Protein AF-B0DB31-F1 (afdb_monomer)

Foldseek 3Di:
DDDDDDDDDDDDDDDDDDDDDDDDDDDDDPDPPCPDDPVVPPDPDPPDDDDDVLVVQPPDFDQALFAQHADDFDAFFKKWFQDADPVHRDTAIFIWTFHAWDDWDQDPVGIWTKTFIWTDDPNDIDTDIDTRNVGSRMGGPDPSVCVNCVVVVHDPDD

Nearest PDB structures (foldseek):
  6z1p-assembly1_At  TM=3.719E-01  e=9.805E-03  Tetrahymena thermophila SB210
  2qf0-assembly1_C  TM=4.887E-01  e=8.309E-02  Escherichia coli K-12
  7uve-assembly1_A  TM=5.837E-01  e=3.137E-01  Drosophila melanogaster
  2qf0-assembly3_H  TM=4.837E-01  e=1.397E-01  Escherichia coli K-12
  3lgv-assembly3_H  TM=4.827E-01  e=2.350E-01  Escherichia coli K-12

Sequence (158 aa):
MKLRNSKETNPQNFMASPSRERSETPPPPEEPYNWGTADDMRNWICPEVNPHIIDTLRDVHPHTLEETFHWYARPGSPVWVLSSSKKRPVPTWRQGYIVTEDKTHYTTKGVFRSYVVQYIIGGETVKTVLCPGLEPELKPDTPQVRQLLREAGFPAGP

Secondary structure (DSSP, 8-state):
-------------------------------------TTTTS----TT----TTGGGSS---SSSSS-------TT-EEEEEEEETTEEEEEEEEEEEEEEEEEEEETTEEEEEEEEEEEETTEEEEEEE-TTT-TTEEE--HHHHHHHHHTT-----

Solvent-accessible surface area (backbone atoms only — not comparable to full-atom values): 10589 Å² total; per-residue (Å²): 131,88,78,90,79,88,78,89,84,85,91,82,90,85,88,88,84,88,88,80,87,87,81,94,78,81,95,80,71,87,72,73,86,72,77,66,62,90,73,72,80,68,75,90,70,73,93,80,67,84,86,48,84,76,63,82,57,70,83,73,72,66,92,51,75,76,46,53,43,70,75,90,79,54,64,68,37,56,25,36,36,55,43,70,42,97,92,41,83,67,70,40,78,37,68,31,26,30,67,36,79,71,50,77,46,84,52,100,92,45,80,44,57,27,30,34,34,37,35,72,56,97,89,40,83,45,78,48,78,50,35,23,52,84,36,37,49,41,44,66,69,41,74,65,46,46,47,56,36,45,77,72,71,41,81,66,74,135

pLDDT: mean 71.27, std 23.57, range [33.16, 97.81]

Mean predicted aligned error: 16.93 Å

Organism: Laccaria bicolor (strain S238N-H82 / ATCC MYA-4686) (NCBI:txid486041)

Radius of gyration: 31.55 Å; Cα contacts (8 Å, |Δi|>4): 199; chains: 1; bounding box: 40×98×60 Å

Structure (mmCIF, N/CA/C/O backbone):
data_AF-B0DB31-F1
#
_entry.id   AF-B0DB31-F1
#
loop_
_atom_site.group_PDB
_atom_site.id
_atom_site.type_symbol
_atom_site.label_atom_id
_atom_site.label_alt_id
_atom_site.label_comp_id
_atom_site.label_asym_id
_atom_site.label_entity_id
_atom_site.label_seq_id
_atom_site.pdbx_PDB_ins_code
_atom_site.Cartn_x
_atom_site.Cartn_y
_atom_site.Cartn_z
_atom_site.occupancy
_atom_site.B_iso_or_equiv
_atom_site.auth_seq_id
_atom_site.auth_comp_id
_atom_site.auth_asym_id
_atom_site.auth_atom_id
_atom_site.pdbx_PDB_model_num
ATOM 1 N N . MET A 1 1 ? -21.844 -84.324 21.814 1.00 42.09 1 MET A N 1
ATOM 2 C CA . MET A 1 1 ? -20.648 -84.999 22.377 1.00 42.09 1 MET A CA 1
ATOM 3 C C . MET A 1 1 ? -19.654 -83.883 22.721 1.00 42.09 1 MET A C 1
ATOM 5 O O . MET A 1 1 ? -19.325 -83.155 21.806 1.00 42.09 1 MET A O 1
ATOM 9 N N . LYS A 1 2 ? -19.293 -83.493 23.963 1.00 37.66 2 LYS A N 1
ATOM 10 C CA . LYS A 1 2 ? -18.966 -84.241 25.202 1.00 37.66 2 LYS A CA 1
ATOM 11 C C . LYS A 1 2 ? -17.973 -85.367 24.854 1.00 37.66 2 LYS A C 1
ATOM 13 O O . LYS A 1 2 ? -18.390 -86.248 24.124 1.00 37.66 2 LYS A O 1
ATOM 18 N N . LEU A 1 3 ? -16.699 -85.407 25.264 1.00 37.47 3 LEU A N 1
ATOM 19 C CA . LEU A 1 3 ? -16.003 -85.042 26.513 1.00 37.47 3 LEU A CA 1
ATOM 20 C C . LEU A 1 3 ? -14.472 -85.045 26.224 1.00 37.47 3 LEU A C 1
ATOM 22 O O . LEU A 1 3 ? -14.064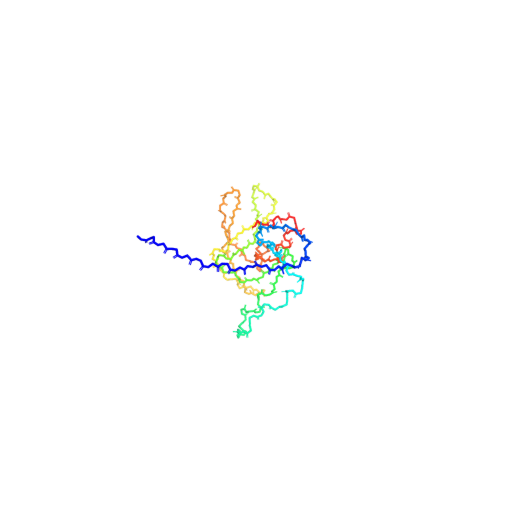 -85.805 25.358 1.00 37.47 3 LEU A O 1
ATOM 26 N N . ARG A 1 4 ? -13.672 -84.133 26.815 1.00 39.06 4 ARG A N 1
ATOM 27 C CA . ARG A 1 4 ? -12.680 -84.379 27.906 1.00 39.06 4 ARG A CA 1
ATOM 28 C C . ARG A 1 4 ? -11.454 -85.224 27.453 1.00 39.06 4 ARG A C 1
ATOM 30 O O . ARG A 1 4 ? -11.614 -86.160 26.700 1.00 39.06 4 ARG A O 1
ATOM 37 N N . ASN A 1 5 ? -10.216 -85.047 27.908 1.00 33.16 5 ASN A N 1
ATOM 38 C CA . ASN A 1 5 ? -9.725 -84.500 29.164 1.00 33.16 5 ASN A CA 1
ATOM 39 C C . ASN A 1 5 ? -8.184 -84.579 29.187 1.00 33.16 5 ASN A C 1
ATOM 41 O O . ASN A 1 5 ? -7.623 -85.445 28.523 1.00 33.16 5 ASN A O 1
ATOM 45 N N . SER A 1 6 ? -7.595 -83.852 30.145 1.00 42.00 6 SER A N 1
ATOM 46 C CA . SER A 1 6 ? -6.470 -84.306 30.988 1.00 42.00 6 SER A CA 1
ATOM 47 C C . SER A 1 6 ? -5.046 -84.216 30.412 1.00 42.00 6 SER A C 1
ATOM 49 O O . SER A 1 6 ? -4.809 -84.586 29.278 1.00 42.00 6 SER A O 1
ATOM 51 N N . LYS A 1 7 ? -4.017 -83.808 31.165 1.00 41.72 7 LYS A N 1
ATOM 52 C CA . LYS A 1 7 ? -3.882 -83.474 32.595 1.00 41.72 7 LYS A CA 1
ATOM 53 C C . LYS A 1 7 ? -2.464 -82.914 32.824 1.00 41.72 7 LYS A C 1
ATOM 55 O O . LYS A 1 7 ? -1.553 -83.373 32.154 1.00 41.72 7 LYS A O 1
ATOM 60 N N . GLU A 1 8 ? -2.355 -81.981 33.778 1.00 36.19 8 GLU A N 1
ATOM 61 C CA . GLU A 1 8 ? -1.355 -81.895 34.871 1.00 36.19 8 GLU A CA 1
ATOM 62 C C . GLU A 1 8 ? 0.141 -82.133 34.527 1.00 36.19 8 GLU A C 1
ATOM 64 O O . GLU A 1 8 ? 0.517 -83.129 33.935 1.00 36.19 8 GLU A O 1
ATOM 69 N N . THR A 1 9 ? 1.121 -81.335 34.964 1.00 37.12 9 THR A N 1
ATOM 70 C CA . THR A 1 9 ? 1.363 -80.911 36.355 1.00 37.12 9 THR A CA 1
ATOM 71 C C . THR A 1 9 ? 2.525 -79.895 36.387 1.00 37.12 9 THR A C 1
ATOM 73 O O . THR A 1 9 ? 3.539 -80.101 35.729 1.00 37.12 9 THR A O 1
ATOM 76 N N . ASN A 1 10 ? 2.383 -78.834 37.183 1.00 40.03 10 ASN A N 1
ATOM 77 C CA . ASN A 1 10 ? 3.451 -77.974 37.732 1.00 40.03 10 ASN A CA 1
ATOM 78 C C . ASN A 1 10 ? 3.665 -78.426 39.200 1.00 40.03 10 ASN A C 1
ATOM 80 O O . ASN A 1 10 ? 2.684 -78.913 39.775 1.00 40.03 10 ASN A O 1
ATOM 84 N N . PRO A 1 11 ? 4.855 -78.343 39.833 1.00 49.47 11 PRO A N 1
ATOM 85 C CA . PRO A 1 11 ? 5.357 -77.116 40.497 1.00 49.47 11 PRO A CA 1
ATOM 86 C C . PRO A 1 11 ? 6.909 -77.005 40.360 1.00 49.47 11 PRO A C 1
ATOM 88 O O . PRO A 1 11 ? 7.531 -77.905 39.818 1.00 49.47 11 PRO A O 1
ATOM 91 N N . GLN A 1 12 ? 7.688 -75.995 40.767 1.00 40.97 12 GLN A N 1
ATOM 92 C CA . GLN A 1 12 ? 7.688 -75.083 41.916 1.00 40.97 12 GLN A CA 1
ATOM 93 C C . GLN A 1 12 ? 8.860 -74.094 41.636 1.00 40.97 12 GLN A C 1
ATOM 95 O O . GLN A 1 12 ? 9.960 -74.526 41.316 1.00 40.97 12 GLN A O 1
ATOM 100 N N . ASN A 1 13 ? 8.635 -72.791 41.468 1.00 36.00 13 ASN A N 1
ATOM 101 C CA . ASN A 1 13 ? 8.667 -71.748 42.501 1.00 36.00 13 ASN A CA 1
ATOM 102 C C . ASN A 1 13 ? 10.057 -71.491 43.134 1.00 36.00 13 ASN A C 1
ATOM 104 O O . ASN A 1 13 ? 10.464 -72.223 44.026 1.00 36.00 13 ASN A O 1
ATOM 108 N N . PHE A 1 14 ? 10.707 -70.381 42.764 1.00 35.47 14 PHE A N 1
ATOM 109 C CA . PHE A 1 14 ? 11.343 -69.481 43.735 1.00 35.47 14 PHE A CA 1
ATOM 110 C C . PHE A 1 14 ? 11.182 -68.033 43.262 1.00 35.47 14 PHE A C 1
ATOM 112 O O . PHE A 1 14 ? 11.551 -67.664 42.150 1.00 35.47 14 PHE A O 1
ATOM 119 N N . MET A 1 15 ? 10.536 -67.255 44.124 1.00 39.16 15 MET A N 1
ATOM 120 C CA . MET A 1 15 ? 10.162 -65.861 43.947 1.00 39.16 15 MET A CA 1
ATOM 121 C C . MET A 1 15 ? 11.361 -64.918 44.057 1.00 39.16 15 MET A C 1
ATOM 123 O O . MET A 1 15 ? 12.191 -65.075 44.947 1.00 39.16 15 MET A O 1
ATOM 127 N N . ALA A 1 16 ? 11.312 -63.836 43.283 1.00 34.50 16 ALA A N 1
ATOM 128 C CA . ALA A 1 16 ? 11.508 -62.496 43.825 1.00 34.50 16 ALA A CA 1
ATOM 129 C C . ALA A 1 16 ? 10.683 -61.489 43.001 1.00 34.50 16 ALA A C 1
ATOM 131 O O . ALA A 1 16 ? 10.918 -61.253 41.821 1.00 34.50 16 ALA A O 1
ATOM 132 N N . SER A 1 17 ? 9.675 -60.909 43.636 1.00 43.31 17 SER A N 1
ATOM 133 C CA . SER A 1 17 ? 9.031 -59.638 43.285 1.00 43.31 17 SER A CA 1
ATOM 134 C C . SER A 1 17 ? 8.827 -58.925 44.624 1.00 43.31 17 SER A C 1
ATOM 136 O O . SER A 1 17 ? 8.648 -59.622 45.629 1.00 43.31 17 SER A O 1
ATOM 138 N N . PRO A 1 18 ? 8.885 -57.586 44.696 1.00 50.72 18 PRO A N 1
ATOM 139 C CA . PRO A 1 18 ? 7.734 -56.784 44.264 1.00 50.72 18 PRO A CA 1
ATOM 140 C C . PRO A 1 18 ? 8.141 -55.423 43.660 1.00 50.72 18 PRO A C 1
ATOM 142 O O . PRO A 1 18 ? 9.169 -54.851 44.004 1.00 50.72 18 PRO A O 1
ATOM 145 N N . SER A 1 19 ? 7.379 -54.843 42.736 1.00 40.78 19 SER A N 1
ATOM 146 C CA . SER A 1 19 ? 6.412 -53.751 42.999 1.00 40.78 19 SER A CA 1
ATOM 147 C C . SER A 1 19 ? 6.349 -52.930 41.693 1.00 40.78 19 SER A C 1
ATOM 149 O O . SER A 1 19 ? 7.382 -52.798 41.052 1.00 40.78 19 SER A O 1
ATOM 151 N N . ARG A 1 20 ? 5.285 -52.279 41.226 1.00 35.59 20 ARG A N 1
ATOM 152 C CA . ARG A 1 20 ? 3.856 -52.205 41.537 1.00 35.59 20 ARG A CA 1
ATOM 153 C C . ARG A 1 20 ? 3.270 -51.236 40.476 1.00 35.59 20 ARG A C 1
ATOM 155 O O . ARG A 1 20 ? 3.930 -50.271 40.121 1.00 35.59 20 ARG A O 1
ATOM 162 N N . GLU A 1 21 ? 2.040 -51.516 40.042 1.00 40.25 21 GLU A N 1
ATOM 163 C CA . GLU A 1 21 ? 1.062 -50.618 39.385 1.00 40.25 21 GLU A CA 1
ATOM 164 C C . GLU A 1 21 ? 1.192 -50.217 37.891 1.00 40.25 21 GLU A C 1
ATOM 166 O O . GLU A 1 21 ? 2.178 -49.677 37.407 1.00 40.25 21 GLU A O 1
ATOM 171 N N . ARG A 1 22 ? 0.081 -50.500 37.186 1.00 43.00 22 ARG A N 1
ATOM 172 C CA . ARG A 1 22 ? -0.334 -50.066 35.842 1.00 43.00 22 ARG A CA 1
ATOM 173 C C . ARG A 1 22 ? -0.550 -48.548 35.776 1.00 43.00 22 ARG A C 1
ATOM 175 O O . ARG A 1 22 ? -1.009 -47.987 36.764 1.00 43.00 22 ARG A O 1
ATOM 182 N N . SER A 1 23 ? -0.476 -47.961 34.576 1.00 42.31 23 SER A N 1
ATOM 183 C CA . SER A 1 23 ? -1.512 -47.008 34.139 1.00 42.31 23 SER A CA 1
ATOM 184 C C . SER A 1 23 ? -1.538 -46.823 32.614 1.00 42.31 23 SER A C 1
ATOM 186 O O . SER A 1 23 ? -0.521 -46.516 32.001 1.00 42.31 23 SER A O 1
ATOM 188 N N . GLU A 1 24 ? -2.710 -47.027 32.011 1.00 50.56 24 GLU A N 1
ATOM 189 C CA . GLU A 1 24 ? -3.070 -46.590 30.657 1.00 50.56 24 GLU A CA 1
ATOM 190 C C . GLU A 1 24 ? -3.179 -45.061 30.633 1.00 50.56 24 GLU A C 1
ATOM 192 O O . GLU A 1 24 ? -3.991 -44.555 31.403 1.00 50.56 24 GLU A O 1
ATOM 197 N N . THR A 1 25 ? -2.448 -44.323 29.779 1.00 45.12 25 THR A N 1
ATOM 198 C CA . THR A 1 25 ? -2.875 -43.018 29.196 1.00 45.12 25 THR A CA 1
ATOM 199 C C . THR A 1 25 ? -1.881 -42.482 28.131 1.00 45.12 25 THR A C 1
ATOM 201 O O . THR A 1 25 ? -0.780 -43.016 28.039 1.00 45.12 25 THR A O 1
ATOM 204 N N . PRO A 1 26 ? -2.304 -41.523 27.269 1.00 47.25 26 PRO A N 1
ATOM 205 C CA . P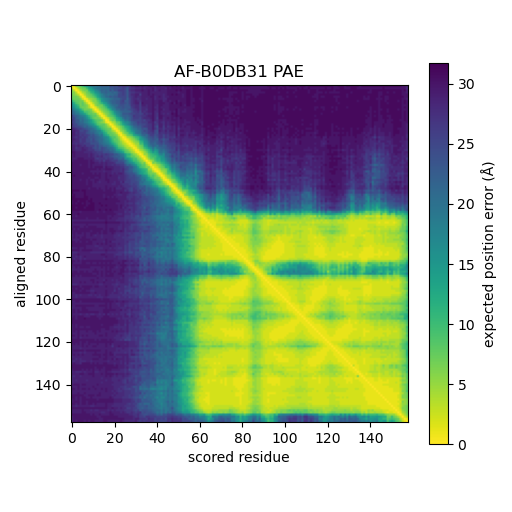RO A 1 26 ? -2.071 -41.423 25.812 1.00 47.25 26 PRO A CA 1
ATOM 206 C C . PRO A 1 26 ? -0.671 -40.866 25.455 1.00 47.25 26 PRO A C 1
ATOM 208 O O . PRO A 1 26 ? 0.120 -40.662 26.370 1.00 47.25 26 PRO A O 1
ATOM 211 N N . PRO A 1 27 ? -0.316 -40.578 24.181 1.00 54.00 27 PRO A N 1
ATOM 212 C CA . PRO A 1 27 ? 0.831 -39.703 23.935 1.00 54.00 27 PRO A CA 1
ATOM 213 C C . PRO A 1 27 ? 0.493 -38.278 24.405 1.00 54.00 27 PRO A C 1
ATOM 215 O O . PRO A 1 27 ? -0.570 -37.759 24.054 1.00 54.00 27 PRO A O 1
ATOM 218 N N . PRO A 1 28 ? 1.370 -37.628 25.187 1.00 49.00 28 PRO A N 1
ATOM 219 C CA . PRO A 1 28 ? 1.508 -36.186 25.022 1.00 49.00 28 PRO A CA 1
ATOM 220 C C . PRO A 1 28 ? 2.980 -35.744 25.119 1.00 49.00 28 PRO A C 1
ATOM 222 O O . PRO A 1 28 ? 3.823 -36.513 25.584 1.00 49.00 28 PRO A O 1
ATOM 225 N N . PRO A 1 29 ? 3.299 -34.483 24.798 1.00 47.25 29 PRO A N 1
ATOM 226 C CA . PRO A 1 29 ? 2.450 -33.432 24.236 1.00 47.25 29 PRO A CA 1
ATOM 227 C C . PRO A 1 29 ? 2.894 -33.063 22.812 1.00 47.25 29 PRO A C 1
ATOM 229 O O . PRO A 1 29 ? 3.959 -33.468 22.354 1.00 47.25 29 PRO A O 1
ATOM 232 N N . GLU A 1 30 ? 2.082 -32.265 22.117 1.00 60.34 30 GLU A N 1
ATOM 233 C CA . GLU A 1 30 ? 2.594 -31.411 21.046 1.00 60.34 30 GLU A CA 1
ATOM 234 C C . GLU A 1 30 ? 3.799 -30.648 21.603 1.00 60.34 30 GLU A C 1
ATOM 236 O O . GLU A 1 30 ? 3.657 -29.809 22.498 1.00 60.34 30 GLU A O 1
ATOM 241 N N . GLU A 1 31 ? 4.998 -30.999 21.135 1.00 45.12 31 GLU A N 1
ATOM 242 C CA . GLU A 1 31 ? 6.160 -30.169 21.395 1.00 45.12 31 GLU A CA 1
ATOM 243 C C . GLU A 1 31 ? 5.855 -28.756 20.883 1.00 45.12 31 GLU A C 1
ATOM 245 O O . GLU A 1 31 ? 5.207 -28.594 19.841 1.00 45.12 31 GLU A O 1
ATOM 250 N N . PRO A 1 32 ? 6.257 -27.725 21.642 1.00 44.62 32 PRO A N 1
ATOM 251 C CA . PRO A 1 32 ? 5.939 -26.347 21.317 1.00 44.62 32 PRO A CA 1
ATOM 252 C C . PRO A 1 32 ? 6.400 -26.050 19.894 1.00 44.62 32 PRO A C 1
ATOM 254 O O . PRO A 1 32 ? 7.506 -26.428 19.514 1.00 44.62 32 PRO A O 1
ATOM 257 N N . TYR A 1 33 ? 5.562 -25.346 19.126 1.00 45.06 33 TYR A N 1
ATOM 258 C CA . TYR A 1 33 ? 5.979 -24.715 17.879 1.00 45.06 33 TYR A CA 1
ATOM 259 C C . TYR A 1 33 ? 7.242 -23.907 18.185 1.00 45.06 33 TYR A C 1
ATOM 261 O O . TYR A 1 33 ? 7.186 -22.834 18.794 1.00 45.06 33 TYR A O 1
ATOM 269 N N . ASN A 1 34 ? 8.389 -24.481 17.836 1.00 41.78 34 ASN A N 1
ATOM 270 C CA . ASN A 1 34 ? 9.672 -23.837 17.972 1.00 41.78 34 ASN A CA 1
ATOM 271 C C . 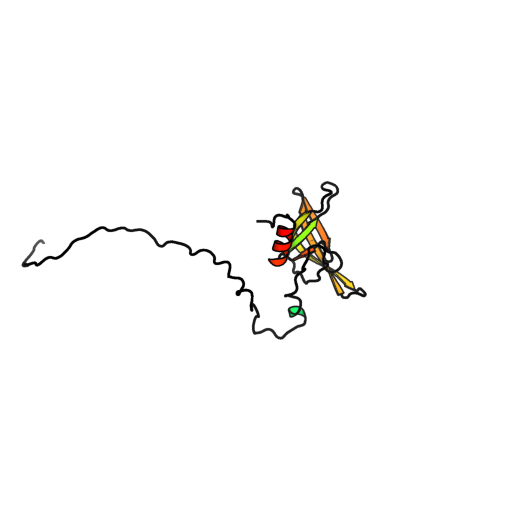ASN A 1 34 ? 9.673 -22.769 16.885 1.00 41.78 34 ASN A C 1
ATOM 273 O O . ASN A 1 34 ? 9.940 -23.055 15.719 1.00 41.78 34 ASN A O 1
ATOM 277 N N . TRP A 1 35 ? 9.251 -21.553 17.235 1.00 46.44 35 TRP A N 1
ATOM 278 C CA . TRP A 1 35 ? 9.515 -20.390 16.404 1.00 46.44 35 TRP A CA 1
ATOM 279 C C . TRP A 1 35 ? 11.026 -20.245 16.387 1.00 46.44 35 TRP A C 1
ATOM 281 O O . TRP A 1 35 ? 11.594 -19.703 17.335 1.00 46.44 35 TRP A O 1
ATOM 291 N N . GLY A 1 36 ? 11.626 -20.846 15.357 1.00 41.03 36 GLY A N 1
ATOM 292 C CA . GLY A 1 36 ? 13.053 -21.020 15.162 1.00 41.03 36 GLY A CA 1
ATOM 293 C C . GLY A 1 36 ? 13.865 -19.882 15.753 1.00 41.03 36 GLY A C 1
ATOM 294 O O . GLY A 1 36 ? 13.580 -18.699 15.549 1.00 41.03 36 GLY A O 1
ATOM 295 N N . THR A 1 37 ? 14.881 -20.255 16.522 1.00 45.12 37 THR A N 1
ATOM 296 C CA . THR A 1 37 ? 15.945 -19.350 16.944 1.00 45.12 37 THR A CA 1
ATOM 297 C C . THR A 1 37 ? 16.463 -18.553 15.747 1.00 45.12 37 THR A C 1
ATOM 299 O O . THR A 1 37 ? 16.473 -19.051 14.625 1.00 45.12 37 THR A O 1
ATOM 302 N N . ALA A 1 38 ? 16.928 -17.327 16.002 1.00 45.53 38 ALA A N 1
ATOM 303 C CA . ALA A 1 38 ? 17.340 -16.314 15.020 1.00 45.53 38 ALA A CA 1
ATOM 304 C C . ALA A 1 38 ? 18.365 -16.751 13.937 1.00 45.53 38 ALA A C 1
ATOM 306 O O . ALA A 1 38 ? 18.699 -15.952 13.066 1.00 45.53 38 ALA A O 1
ATOM 307 N N . ASP A 1 39 ? 18.835 -17.999 13.962 1.00 43.19 39 ASP A N 1
ATOM 308 C CA . ASP A 1 39 ? 19.661 -18.628 12.928 1.00 43.19 39 ASP A CA 1
ATOM 309 C C . ASP A 1 39 ? 18.862 -19.267 11.768 1.00 43.19 39 ASP A C 1
ATOM 311 O O . ASP A 1 39 ? 19.435 -19.497 10.704 1.00 43.19 39 ASP A O 1
ATOM 315 N N . ASP A 1 40 ? 17.542 -19.463 11.888 1.00 43.44 40 ASP A N 1
ATOM 316 C CA . ASP A 1 40 ? 16.693 -20.000 10.798 1.00 43.44 40 ASP A CA 1
ATOM 317 C C . ASP A 1 40 ? 16.388 -18.975 9.681 1.00 43.44 40 ASP A C 1
ATOM 319 O O . ASP A 1 40 ? 15.680 -19.261 8.714 1.00 43.44 40 ASP A O 1
ATOM 323 N N . MET A 1 41 ? 16.953 -17.766 9.767 1.00 44.84 41 MET A N 1
ATOM 324 C CA . MET A 1 41 ? 16.833 -16.718 8.743 1.00 44.84 41 MET A CA 1
ATOM 325 C C . MET A 1 41 ? 17.911 -16.792 7.652 1.00 44.84 41 MET A C 1
ATOM 327 O O . MET A 1 41 ? 18.088 -15.838 6.891 1.00 44.84 41 MET A O 1
ATOM 331 N N . ARG A 1 42 ? 18.651 -17.900 7.543 1.00 43.59 42 ARG A N 1
ATOM 332 C CA . ARG A 1 42 ? 19.624 -18.101 6.463 1.00 43.59 42 ARG A CA 1
ATOM 333 C C . ARG A 1 42 ? 19.168 -19.212 5.528 1.00 43.59 42 ARG A C 1
ATOM 335 O O . ARG A 1 42 ? 19.316 -20.389 5.822 1.00 43.59 42 ARG A O 1
ATOM 342 N N . ASN A 1 43 ? 18.718 -18.782 4.351 1.00 42.88 43 ASN A N 1
ATOM 343 C CA . ASN A 1 43 ? 18.553 -19.557 3.118 1.00 42.88 43 ASN A CA 1
ATOM 344 C C . ASN A 1 43 ? 17.200 -20.256 2.916 1.00 42.88 43 ASN A C 1
ATOM 346 O O . ASN A 1 43 ? 17.104 -21.477 2.912 1.00 42.88 43 ASN A O 1
ATOM 350 N N . TRP A 1 44 ? 16.193 -19.468 2.533 1.00 38.62 44 TRP A N 1
ATOM 351 C CA . TRP A 1 44 ? 15.104 -19.934 1.655 1.00 38.62 44 TRP A CA 1
ATOM 352 C C . TRP A 1 44 ? 15.443 -19.741 0.163 1.00 38.62 44 TRP A C 1
ATOM 354 O O . TRP A 1 44 ? 14.572 -19.496 -0.672 1.00 38.62 44 TRP A O 1
ATOM 364 N N . ILE A 1 45 ? 16.726 -19.850 -0.197 1.00 42.03 45 ILE A N 1
ATOM 365 C CA . ILE A 1 45 ? 17.167 -19.782 -1.592 1.00 42.03 45 ILE A CA 1
ATOM 366 C C . ILE A 1 45 ? 16.715 -21.074 -2.282 1.00 42.03 45 ILE A C 1
ATOM 368 O O . ILE A 1 45 ? 17.313 -22.129 -2.087 1.00 42.03 45 ILE A O 1
ATOM 372 N N . CYS A 1 46 ? 15.651 -20.989 -3.085 1.00 35.34 46 CYS A N 1
ATOM 373 C CA . CYS A 1 46 ? 15.319 -22.016 -4.071 1.00 35.34 46 CYS A CA 1
ATOM 374 C C . CYS A 1 46 ? 16.540 -22.218 -4.990 1.00 35.34 46 CYS A C 1
ATOM 376 O O . CYS A 1 46 ? 16.911 -21.275 -5.690 1.00 35.34 46 CYS A O 1
ATOM 378 N N . PRO A 1 47 ? 17.172 -23.404 -5.027 1.00 41.91 47 PRO A N 1
ATOM 379 C CA . PRO A 1 47 ? 18.454 -23.591 -5.707 1.00 41.91 47 PRO A CA 1
ATOM 380 C C . PRO A 1 47 ? 18.342 -23.752 -7.235 1.00 41.91 47 PRO A C 1
ATOM 382 O O . PRO A 1 47 ? 19.298 -24.182 -7.871 1.00 41.91 47 PRO A O 1
ATOM 385 N N . GLU A 1 48 ? 17.202 -23.423 -7.851 1.00 42.16 48 GLU A N 1
ATOM 386 C CA . GLU A 1 48 ? 16.920 -23.841 -9.231 1.00 42.16 48 GLU A CA 1
ATOM 387 C C . GLU A 1 48 ? 16.141 -22.804 -10.051 1.00 42.16 48 GLU A C 1
ATOM 389 O O . GLU A 1 48 ? 15.257 -23.138 -10.838 1.00 42.16 48 GLU A O 1
ATOM 394 N N . VAL A 1 49 ? 16.455 -21.516 -9.880 1.00 39.78 49 VAL A N 1
ATOM 395 C CA . VAL A 1 49 ? 15.858 -20.464 -10.713 1.00 39.78 49 VAL A CA 1
ATOM 396 C C . VAL A 1 49 ? 16.946 -19.562 -11.282 1.00 39.78 49 VAL A C 1
ATOM 398 O O . VAL A 1 49 ? 17.657 -18.860 -10.568 1.00 39.78 49 VAL A O 1
ATOM 401 N N . ASN A 1 50 ? 17.086 -19.635 -12.604 1.00 39.44 50 ASN A N 1
ATOM 402 C CA . ASN A 1 50 ? 17.894 -18.749 -13.433 1.00 39.44 50 ASN A CA 1
ATOM 403 C C . ASN A 1 50 ? 17.539 -17.290 -13.067 1.00 39.44 50 ASN A C 1
ATOM 405 O O . ASN A 1 50 ? 16.356 -16.951 -13.160 1.00 39.44 50 ASN A O 1
ATOM 409 N N . PRO A 1 51 ? 18.485 -16.441 -12.617 1.00 39.41 51 PRO A N 1
ATOM 410 C CA . PRO A 1 51 ? 18.156 -15.161 -11.998 1.00 39.41 51 PRO A CA 1
ATOM 411 C C . PRO A 1 51 ? 17.602 -14.194 -13.044 1.00 39.41 51 PRO A C 1
ATOM 413 O O . PRO A 1 51 ? 18.327 -13.475 -13.732 1.00 39.41 51 PRO A O 1
ATOM 416 N N . HIS A 1 52 ? 16.281 -14.172 -13.172 1.00 38.28 52 HIS A N 1
ATOM 417 C CA . HIS A 1 52 ? 15.583 -13.090 -13.836 1.00 38.28 52 HIS A CA 1
ATOM 418 C C . HIS A 1 52 ? 15.520 -11.916 -12.854 1.00 38.28 52 HIS A C 1
ATOM 420 O O . HIS A 1 52 ? 15.333 -12.109 -11.660 1.00 38.28 52 HIS A O 1
ATOM 426 N N . ILE A 1 53 ? 15.615 -10.683 -13.356 1.00 45.22 53 ILE A N 1
ATOM 427 C CA . ILE A 1 53 ? 15.534 -9.403 -12.609 1.00 45.22 53 ILE A CA 1
ATOM 428 C C . ILE A 1 53 ? 14.347 -9.321 -11.609 1.00 45.22 53 ILE A C 1
ATOM 430 O O . ILE A 1 53 ? 14.324 -8.486 -10.708 1.00 45.22 53 ILE A O 1
ATOM 434 N N . ILE A 1 54 ? 13.367 -10.215 -11.743 1.00 45.78 54 ILE A N 1
ATOM 435 C CA . ILE A 1 54 ? 12.223 -10.405 -10.846 1.00 45.78 54 ILE A CA 1
ATOM 436 C C . ILE A 1 54 ? 12.636 -10.942 -9.458 1.00 45.78 54 ILE A C 1
ATOM 438 O O . ILE A 1 54 ? 11.949 -10.650 -8.479 1.00 45.78 54 ILE A O 1
ATOM 442 N N . ASP A 1 55 ? 13.738 -11.687 -9.344 1.00 38.50 55 ASP A N 1
ATOM 443 C CA . ASP A 1 55 ? 14.153 -12.329 -8.088 1.00 38.50 55 ASP A CA 1
ATOM 444 C C . ASP A 1 55 ? 15.016 -11.419 -7.194 1.00 38.50 55 ASP A C 1
ATOM 446 O O . ASP A 1 55 ? 15.012 -11.579 -5.979 1.00 38.50 55 ASP A O 1
ATOM 450 N N . THR A 1 56 ? 15.652 -10.377 -7.739 1.00 42.44 56 THR A N 1
ATOM 451 C CA . THR A 1 56 ? 16.487 -9.429 -6.967 1.00 42.44 56 THR A CA 1
ATOM 452 C C . THR A 1 56 ? 15.705 -8.378 -6.165 1.00 42.44 56 THR A C 1
ATOM 454 O O . THR A 1 56 ? 16.309 -7.565 -5.474 1.00 42.44 56 THR A O 1
ATOM 457 N N . LEU A 1 57 ? 14.370 -8.363 -6.249 1.00 48.91 57 LEU A N 1
ATOM 458 C CA . LEU A 1 57 ? 13.509 -7.399 -5.540 1.00 48.91 57 LEU A CA 1
ATOM 459 C C . LEU A 1 57 ? 12.663 -8.032 -4.423 1.00 48.91 57 LEU A C 1
ATOM 461 O O . LEU A 1 57 ? 11.843 -7.339 -3.823 1.00 48.91 57 LEU A O 1
ATOM 465 N N . ARG A 1 58 ? 12.816 -9.336 -4.151 1.00 49.88 58 ARG A N 1
ATOM 466 C CA . ARG A 1 58 ? 11.979 -10.049 -3.169 1.00 49.88 58 ARG A CA 1
ATOM 467 C C . ARG A 1 58 ? 12.465 -9.961 -1.721 1.00 49.88 58 ARG A C 1
ATOM 469 O O . ARG A 1 58 ? 11.642 -10.146 -0.831 1.00 49.88 58 ARG A O 1
ATOM 476 N N . ASP A 1 59 ? 13.730 -9.604 -1.502 1.00 53.59 59 ASP A N 1
ATOM 477 C CA . ASP A 1 59 ? 14.363 -9.661 -0.171 1.00 53.59 59 ASP A CA 1
ATOM 478 C C . ASP A 1 59 ? 14.600 -8.291 0.478 1.00 53.59 59 ASP A C 1
ATOM 480 O O . ASP A 1 59 ? 15.184 -8.198 1.556 1.00 53.59 59 ASP A O 1
ATOM 484 N N . VAL A 1 60 ? 14.154 -7.206 -0.157 1.00 61.34 60 VAL A N 1
ATOM 485 C CA . VAL A 1 60 ? 14.206 -5.878 0.459 1.00 61.34 60 VAL A CA 1
ATOM 486 C C . VAL A 1 60 ? 12.866 -5.628 1.141 1.00 61.34 60 VAL A C 1
ATOM 488 O O . VAL A 1 60 ? 11.807 -5.877 0.569 1.00 61.34 60 VAL A O 1
ATOM 491 N N . HIS A 1 61 ? 12.901 -5.164 2.382 1.00 74.75 61 HIS A N 1
ATOM 492 C CA . HIS A 1 61 ? 11.724 -4.743 3.132 1.00 74.75 61 HIS A CA 1
ATOM 493 C C . HIS A 1 61 ? 11.936 -3.302 3.603 1.00 74.75 61 HIS A C 1
ATOM 495 O O . HIS A 1 61 ? 13.084 -2.894 3.788 1.00 74.75 61 HIS A O 1
ATOM 501 N N . PRO A 1 62 ? 10.861 -2.520 3.787 1.00 83.75 62 PRO A N 1
ATOM 502 C CA . PRO A 1 62 ? 10.983 -1.188 4.363 1.00 83.75 62 PRO A CA 1
ATOM 503 C C . PRO A 1 62 ? 11.514 -1.290 5.795 1.00 83.75 62 PRO A C 1
ATOM 505 O O . PRO A 1 62 ? 11.123 -2.193 6.539 1.00 83.75 62 PRO A O 1
ATOM 508 N N . HIS A 1 63 ? 12.375 -0.352 6.180 1.00 84.56 63 HIS A N 1
ATOM 509 C CA . HIS A 1 63 ? 12.944 -0.265 7.526 1.00 84.56 63 HIS A CA 1
ATOM 510 C C . HIS A 1 63 ? 12.082 0.593 8.454 1.00 84.56 63 HIS A C 1
ATOM 512 O O . HIS A 1 63 ? 12.168 0.450 9.670 1.00 84.56 63 HIS A O 1
ATOM 518 N N . THR A 1 64 ? 11.248 1.476 7.895 1.00 90.12 64 THR A N 1
ATOM 519 C CA . THR A 1 64 ? 10.279 2.282 8.650 1.00 90.12 64 THR A CA 1
ATOM 520 C C . THR A 1 64 ? 8.917 2.321 7.949 1.00 90.12 64 THR A C 1
ATOM 522 O O . THR A 1 64 ? 8.778 1.945 6.782 1.00 90.12 64 THR A O 1
ATOM 525 N N . LEU A 1 65 ? 7.873 2.763 8.657 1.00 90.56 65 LEU A N 1
ATOM 526 C CA . LEU A 1 65 ? 6.520 2.857 8.090 1.00 90.56 65 LEU A CA 1
ATOM 527 C C . LEU A 1 65 ? 6.372 4.043 7.122 1.00 90.56 65 LEU A C 1
ATOM 529 O O . LEU A 1 65 ? 5.530 4.001 6.225 1.00 90.56 65 LEU A O 1
ATOM 533 N N . GLU A 1 66 ? 7.208 5.066 7.273 1.00 91.25 66 GLU A N 1
ATOM 534 C CA . GLU A 1 66 ? 7.243 6.294 6.471 1.00 91.25 66 GLU A CA 1
ATOM 535 C C . GLU A 1 66 ? 8.061 6.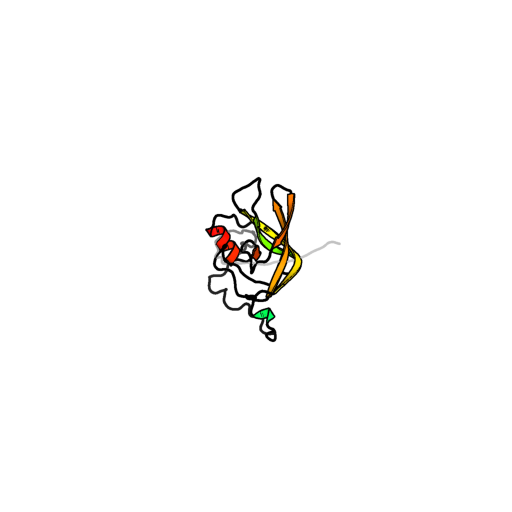139 5.184 1.00 91.25 66 GLU A C 1
ATOM 537 O O . GLU A 1 66 ? 7.976 6.976 4.286 1.00 91.25 66 GLU A O 1
ATOM 542 N N . GLU A 1 67 ? 8.860 5.077 5.077 1.00 89.69 67 GLU A N 1
ATOM 543 C CA . GLU A 1 67 ? 9.674 4.804 3.900 1.00 89.69 67 GLU A CA 1
ATOM 544 C C . GLU A 1 67 ? 8.790 4.405 2.710 1.00 89.69 67 GLU A C 1
ATOM 546 O O . GLU A 1 67 ? 7.968 3.489 2.795 1.00 89.69 67 GLU A O 1
ATOM 551 N N . THR A 1 68 ? 8.963 5.063 1.565 1.00 89.94 68 THR A N 1
ATOM 552 C CA . THR A 1 68 ? 8.388 4.589 0.300 1.00 89.94 68 THR A CA 1
ATOM 553 C C . THR A 1 68 ? 9.143 3.350 -0.150 1.00 89.94 68 THR A C 1
ATOM 555 O O . THR A 1 68 ? 10.365 3.385 -0.279 1.00 89.94 68 THR A O 1
ATOM 558 N N . PHE A 1 69 ? 8.434 2.269 -0.440 1.00 87.88 69 PHE A N 1
ATOM 559 C CA . PHE A 1 69 ? 9.044 0.990 -0.761 1.00 87.88 69 PHE A CA 1
ATOM 560 C C . PHE A 1 69 ? 8.381 0.409 -2.002 1.00 87.88 69 PHE A C 1
ATOM 562 O O . PHE A 1 69 ? 7.189 0.140 -1.997 1.00 87.88 69 PHE A O 1
ATOM 569 N N . HIS A 1 70 ? 9.127 0.229 -3.090 1.00 86.75 70 HIS A N 1
ATOM 570 C CA . HIS A 1 70 ? 8.570 -0.351 -4.309 1.00 86.75 70 HIS A CA 1
ATOM 571 C C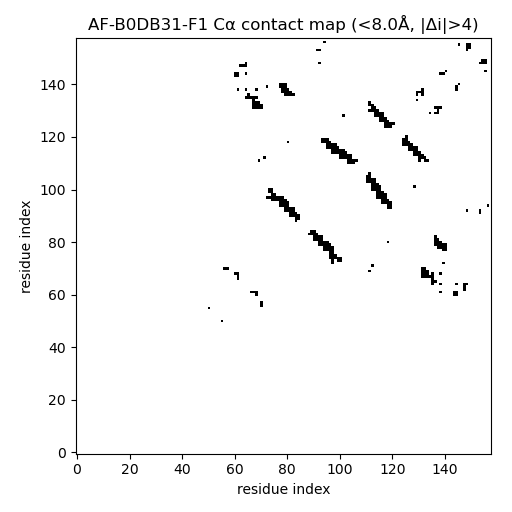 . HIS A 1 70 ? 8.676 -1.877 -4.280 1.00 86.75 70 HIS A C 1
ATOM 573 O O . HIS A 1 70 ? 9.771 -2.420 -4.169 1.00 86.75 70 HIS A O 1
ATOM 579 N N . TRP A 1 71 ? 7.550 -2.568 -4.463 1.00 88.94 71 TRP A N 1
ATOM 580 C CA . TRP A 1 71 ? 7.528 -4.009 -4.700 1.00 88.94 71 TRP A CA 1
ATOM 581 C C . TRP A 1 71 ? 6.430 -4.396 -5.688 1.00 88.94 71 TRP A C 1
ATOM 583 O O . TRP A 1 71 ? 5.521 -3.620 -6.015 1.00 88.94 71 TRP A O 1
ATOM 593 N N . TYR A 1 72 ? 6.517 -5.637 -6.155 1.00 88.94 72 TYR A N 1
ATOM 594 C CA . TYR A 1 72 ? 5.480 -6.254 -6.962 1.00 88.94 72 TYR A CA 1
ATOM 595 C C . TYR A 1 72 ? 4.471 -7.005 -6.087 1.00 88.94 72 TYR A C 1
ATOM 597 O O . TYR A 1 72 ? 4.860 -7.878 -5.311 1.00 88.94 72 TYR A O 1
ATOM 605 N N . ALA A 1 73 ? 3.180 -6.717 -6.252 1.00 89.25 73 ALA A N 1
ATOM 606 C CA . ALA A 1 73 ? 2.105 -7.382 -5.523 1.00 89.25 73 ALA A CA 1
ATOM 607 C C . ALA A 1 73 ? 1.127 -8.067 -6.488 1.00 89.25 73 ALA A C 1
ATOM 609 O O . ALA A 1 73 ? 0.714 -7.483 -7.490 1.00 89.25 73 ALA A O 1
ATOM 610 N N . ARG A 1 74 ? 0.745 -9.313 -6.188 1.00 89.81 74 ARG A N 1
ATOM 611 C CA . ARG A 1 74 ? -0.240 -10.055 -6.987 1.00 89.81 74 ARG A CA 1
ATOM 612 C C . ARG A 1 74 ? -1.658 -9.738 -6.499 1.00 89.81 74 ARG A C 1
ATOM 614 O O . ARG A 1 74 ? -1.837 -9.451 -5.315 1.00 89.81 74 ARG A O 1
ATOM 621 N N . PRO A 1 75 ? -2.687 -9.842 -7.357 1.00 94.69 75 PRO A N 1
ATOM 622 C CA . PRO A 1 75 ? -4.071 -9.892 -6.896 1.00 94.69 75 PRO A CA 1
ATOM 623 C C . PRO A 1 75 ? -4.250 -10.926 -5.775 1.00 94.69 75 PRO A C 1
ATOM 625 O O . PRO A 1 75 ? -3.742 -12.042 -5.863 1.00 94.69 75 PRO A O 1
ATOM 628 N N . GLY A 1 76 ? -4.943 -10.538 -4.708 1.00 93.88 76 GLY A N 1
ATOM 629 C CA . GLY A 1 76 ? -5.132 -11.320 -3.488 1.00 93.88 76 GLY A CA 1
ATOM 630 C C . GLY A 1 76 ? -4.006 -11.199 -2.456 1.00 93.88 76 GLY A C 1
ATOM 631 O O . GLY A 1 76 ? -4.185 -11.672 -1.337 1.00 93.88 76 GLY A O 1
ATOM 632 N N . SER A 1 77 ? -2.869 -10.564 -2.774 1.00 94.12 77 SER A N 1
ATOM 633 C CA . SER A 1 77 ? -1.781 -10.391 -1.804 1.00 94.12 77 SER A CA 1
ATOM 634 C C . SER A 1 77 ? -2.244 -9.566 -0.593 1.00 94.12 77 SER A C 1
ATOM 636 O O . SER A 1 77 ? -2.803 -8.481 -0.794 1.00 94.12 77 SER A O 1
ATOM 638 N N . PRO A 1 78 ? -1.999 -10.038 0.645 1.00 95.38 78 PRO A N 1
ATOM 639 C CA . PRO A 1 78 ? -2.305 -9.282 1.852 1.00 95.38 78 PRO A CA 1
ATOM 640 C C . PRO A 1 78 ? -1.359 -8.087 1.992 1.00 95.38 78 PRO A C 1
ATOM 642 O O . PRO A 1 78 ? -0.166 -8.167 1.683 1.00 95.38 78 PRO A O 1
ATOM 645 N N . VAL A 1 79 ? -1.905 -6.964 2.448 1.00 94.94 79 VAL A N 1
ATOM 646 C CA . VAL A 1 79 ? -1.181 -5.696 2.591 1.00 94.94 79 VAL A CA 1
ATOM 647 C C . VAL A 1 79 ? -1.668 -4.910 3.799 1.00 94.94 79 VAL A C 1
ATOM 649 O O . VAL A 1 79 ? -2.774 -5.116 4.301 1.00 94.94 79 VAL A O 1
ATOM 652 N N . TRP A 1 80 ? -0.847 -3.955 4.213 1.00 95.19 80 TRP A N 1
ATOM 653 C CA . TRP A 1 80 ? -1.172 -2.944 5.204 1.00 95.19 80 TRP A CA 1
ATOM 654 C C . TRP A 1 80 ? -1.385 -1.598 4.523 1.00 95.19 80 TRP A C 1
ATOM 656 O O . TRP A 1 80 ? -0.567 -1.176 3.709 1.00 95.19 80 TRP A O 1
ATOM 666 N N . VAL A 1 81 ? -2.491 -0.936 4.862 1.00 94.62 81 VAL A N 1
ATOM 667 C CA . VAL A 1 81 ? -2.918 0.349 4.301 1.00 94.62 81 VAL A CA 1
ATOM 668 C C . VAL A 1 81 ? -3.024 1.386 5.408 1.00 94.62 81 VAL A C 1
ATOM 670 O O . VAL A 1 81 ? -3.780 1.197 6.366 1.00 94.62 81 VAL A O 1
ATOM 673 N N . LEU A 1 82 ? -2.320 2.504 5.267 1.00 93.50 82 LEU A N 1
ATOM 674 C CA . LEU A 1 82 ? -2.467 3.656 6.142 1.00 93.50 82 LEU A CA 1
ATOM 675 C C . LEU A 1 82 ? -3.740 4.409 5.761 1.00 93.50 82 LEU A C 1
ATOM 677 O O . LEU A 1 82 ? -3.784 5.210 4.832 1.00 93.50 82 LEU A O 1
ATOM 681 N N . SER A 1 83 ? -4.814 4.122 6.484 1.00 88.75 83 SER A N 1
ATOM 682 C CA . SER A 1 83 ? -6.108 4.744 6.239 1.00 88.75 83 SER A CA 1
ATOM 683 C C . SER A 1 83 ? -6.236 6.063 6.994 1.00 88.75 83 SER A C 1
ATOM 685 O O . SER A 1 83 ? -6.046 6.109 8.209 1.00 88.75 83 SER A O 1
ATOM 687 N N . SER A 1 84 ? -6.642 7.120 6.295 1.00 80.12 84 SER A N 1
ATOM 688 C CA . SER A 1 84 ? -7.174 8.339 6.906 1.00 80.12 84 SER A CA 1
ATOM 689 C C . SER A 1 84 ? -8.648 8.490 6.522 1.00 80.12 84 SER A C 1
ATOM 691 O O . SER A 1 84 ? -9.068 8.136 5.420 1.00 80.12 84 SER A O 1
ATOM 693 N N . SER A 1 85 ? -9.484 8.949 7.452 1.00 69.94 85 SER A N 1
ATOM 694 C CA . SER A 1 85 ? -10.903 9.203 7.188 1.00 69.94 85 SER A CA 1
ATOM 695 C C . SER A 1 85 ? -11.306 10.524 7.816 1.00 69.94 85 SER A C 1
ATOM 697 O O . SER A 1 85 ? -10.902 10.828 8.932 1.00 69.94 85 SER A O 1
ATOM 699 N N . LYS A 1 86 ? -12.203 11.276 7.169 1.00 68.81 86 LYS A N 1
ATOM 700 C CA . LYS A 1 86 ? -12.791 12.484 7.778 1.00 68.81 86 LYS A CA 1
ATOM 701 C C . LYS A 1 86 ? -13.457 12.197 9.133 1.00 68.81 86 LYS A C 1
ATOM 703 O O . LYS A 1 86 ? -13.515 13.079 9.978 1.00 68.81 86 LYS A O 1
ATOM 708 N N . LYS A 1 87 ? -13.940 10.964 9.350 1.00 68.88 87 LYS A N 1
ATOM 709 C CA . LYS A 1 87 ? -14.559 10.520 10.613 1.00 68.88 87 LYS A CA 1
ATOM 710 C C . LYS A 1 87 ? -13.537 10.105 11.683 1.00 68.88 87 LYS A C 1
ATOM 712 O O . LYS A 1 87 ? -13.887 10.032 12.855 1.00 68.88 87 LYS A O 1
ATOM 717 N N . ARG A 1 88 ? -12.299 9.781 11.294 1.00 64.50 88 ARG A N 1
ATOM 718 C CA . ARG A 1 88 ? -11.206 9.374 12.190 1.00 64.50 88 ARG A CA 1
ATOM 719 C C . ARG A 1 88 ? -9.926 10.083 11.745 1.00 64.50 88 ARG A C 1
ATOM 721 O O . ARG A 1 88 ? -9.244 9.574 10.856 1.00 64.50 88 ARG A O 1
ATOM 728 N N . PRO A 1 89 ? -9.620 11.252 12.333 1.00 66.69 89 PRO A N 1
ATOM 729 C CA . PRO A 1 89 ? -8.536 12.105 11.858 1.00 66.69 89 PRO A CA 1
ATOM 730 C C . PRO A 1 89 ? -7.150 11.507 12.111 1.00 66.69 89 PRO A C 1
ATOM 732 O O . PRO A 1 89 ? -6.198 11.925 11.469 1.00 66.69 89 PRO A O 1
ATOM 735 N N . VAL A 1 90 ? -7.035 10.530 13.017 1.00 81.06 90 VAL A N 1
ATOM 736 C CA . VAL A 1 90 ? -5.778 9.825 13.281 1.00 81.06 90 VAL A CA 1
ATOM 737 C C . VAL A 1 90 ? -5.585 8.733 12.223 1.00 81.06 90 VAL A C 1
ATOM 739 O O . VAL A 1 90 ? -6.391 7.792 12.183 1.00 81.06 90 VAL A O 1
ATOM 742 N N . PRO A 1 91 ? -4.543 8.826 11.375 1.00 86.06 91 PRO A N 1
ATOM 743 C CA . PRO A 1 91 ? -4.218 7.780 10.419 1.00 86.06 91 PRO A CA 1
ATOM 744 C C . PRO A 1 91 ? -4.021 6.445 11.136 1.00 86.06 91 PRO A C 1
ATOM 746 O O . PRO A 1 91 ? -3.372 6.372 12.176 1.00 86.06 91 PRO A O 1
ATOM 749 N N . THR A 1 92 ? -4.629 5.386 10.618 1.00 89.94 92 THR A N 1
ATOM 750 C CA . THR A 1 92 ? -4.552 4.052 11.221 1.00 89.94 92 THR A CA 1
ATOM 751 C C . THR A 1 92 ? -4.191 3.034 10.157 1.00 89.94 92 THR A C 1
ATOM 753 O O . THR A 1 92 ? -4.868 2.963 9.125 1.00 89.94 92 THR A O 1
ATOM 756 N N . TRP A 1 93 ? -3.175 2.221 10.432 1.00 92.62 93 TRP A N 1
ATOM 757 C CA . TRP A 1 93 ? -2.838 1.066 9.610 1.00 92.62 93 TRP A CA 1
ATOM 758 C C . TRP A 1 93 ? -3.921 -0.006 9.698 1.00 92.62 93 TRP A C 1
ATOM 760 O O . TRP A 1 93 ? -4.416 -0.334 10.777 1.00 92.62 93 TRP A O 1
ATOM 770 N N . ARG A 1 94 ? -4.324 -0.529 8.545 1.00 92.38 94 ARG A N 1
ATOM 771 C CA . ARG A 1 94 ? -5.370 -1.545 8.415 1.00 92.38 94 ARG A CA 1
ATOM 772 C C . ARG A 1 94 ? -4.928 -2.630 7.465 1.00 92.38 94 ARG A C 1
ATOM 774 O O . ARG A 1 94 ? -4.292 -2.343 6.457 1.00 92.38 94 ARG A O 1
ATOM 781 N N . GLN A 1 95 ? -5.338 -3.852 7.756 1.00 94.31 95 GLN A N 1
ATOM 782 C CA . GLN A 1 95 ? -5.135 -4.956 6.840 1.00 94.31 95 GLN A CA 1
ATOM 783 C C . GLN A 1 95 ? -6.118 -4.856 5.667 1.00 94.31 95 GLN A C 1
ATOM 785 O O . GLN A 1 95 ? -7.292 -4.503 5.830 1.00 94.31 95 GLN A O 1
ATOM 790 N N . GLY A 1 96 ? -5.617 -5.158 4.480 1.00 95.44 96 GLY A N 1
ATOM 791 C CA . GLY A 1 96 ? -6.361 -5.202 3.234 1.00 95.44 96 GLY A CA 1
ATOM 792 C C . GLY A 1 96 ? -5.732 -6.194 2.269 1.00 95.44 96 GLY A C 1
ATOM 793 O O . GLY A 1 96 ? -4.870 -6.993 2.639 1.00 95.44 96 GLY A O 1
ATOM 794 N N . TYR A 1 97 ? -6.157 -6.130 1.015 1.00 97.19 97 TYR A N 1
ATOM 795 C CA . TYR A 1 97 ? -5.606 -6.962 -0.044 1.00 97.19 97 TYR A CA 1
ATOM 796 C C . TYR A 1 97 ? -5.582 -6.230 -1.382 1.00 97.19 97 TYR A C 1
ATOM 798 O O . TYR A 1 97 ? -6.391 -5.336 -1.653 1.00 97.19 97 TYR A O 1
ATOM 806 N N . ILE A 1 98 ? -4.651 -6.636 -2.239 1.00 97.38 98 ILE A N 1
ATOM 807 C CA . ILE A 1 98 ? -4.579 -6.163 -3.620 1.00 97.38 98 ILE A CA 1
ATOM 808 C C . ILE A 1 98 ? -5.731 -6.764 -4.421 1.00 97.38 98 ILE A C 1
ATOM 810 O O . ILE A 1 98 ? -5.903 -7.977 -4.462 1.00 97.38 98 ILE A O 1
ATOM 814 N N . VAL A 1 99 ? -6.512 -5.930 -5.095 1.00 97.62 99 VAL A N 1
ATOM 815 C CA . VAL A 1 99 ? -7.564 -6.372 -6.018 1.00 97.62 99 VAL A CA 1
ATOM 816 C C . VAL A 1 99 ? -6.976 -6.596 -7.404 1.00 97.62 99 VAL A C 1
ATOM 818 O O . VAL A 1 99 ? -7.197 -7.637 -8.011 1.00 97.62 99 VAL A O 1
ATOM 821 N N . THR A 1 100 ? -6.233 -5.612 -7.908 1.00 95.69 100 THR A N 1
ATOM 822 C CA . THR A 1 100 ? -5.606 -5.639 -9.232 1.00 95.69 100 THR A CA 1
ATOM 823 C C . THR A 1 100 ? -4.495 -4.596 -9.316 1.00 95.69 100 THR A C 1
ATOM 825 O O . THR A 1 100 ? -4.466 -3.645 -8.533 1.00 95.69 100 THR A O 1
ATOM 828 N N . GLU A 1 101 ? -3.602 -4.754 -10.287 1.00 94.94 101 GLU A N 1
ATOM 829 C CA . GLU A 1 101 ? -2.759 -3.661 -10.775 1.00 94.94 101 GLU A CA 1
ATOM 830 C C . GLU A 1 101 ? -3.633 -2.635 -11.523 1.00 94.94 101 GLU A C 1
ATOM 832 O O . GLU A 1 101 ? -4.574 -3.031 -12.217 1.00 94.94 101 GLU A O 1
ATOM 837 N N . ASP A 1 102 ? -3.361 -1.338 -11.341 1.00 94.38 102 ASP A N 1
ATOM 838 C CA . ASP A 1 102 ? -4.084 -0.234 -11.994 1.00 94.38 102 ASP A CA 1
ATOM 839 C C . ASP A 1 102 ? -3.257 0.376 -13.134 1.00 94.38 102 ASP A C 1
ATOM 841 O O . ASP A 1 102 ? -3.610 0.234 -14.306 1.00 94.38 102 ASP A O 1
ATOM 845 N N . LYS A 1 103 ? -2.144 1.048 -12.813 1.00 92.75 103 LYS A N 1
ATOM 846 C CA . LYS A 1 103 ? -1.314 1.770 -13.788 1.00 92.75 103 LYS A CA 1
ATOM 847 C C . LYS A 1 103 ? 0.174 1.641 -13.491 1.00 92.75 103 LYS A C 1
ATOM 849 O O . LYS A 1 103 ? 0.606 1.440 -12.360 1.00 92.75 103 LYS A O 1
ATOM 854 N N . THR A 1 104 ? 0.975 1.820 -14.537 1.00 92.31 104 THR A N 1
ATOM 855 C CA . THR A 1 104 ? 2.426 1.996 -14.428 1.00 92.31 104 THR A CA 1
ATOM 856 C C . THR A 1 104 ? 2.775 3.479 -14.566 1.00 92.31 104 THR A C 1
ATOM 858 O O . THR A 1 104 ? 2.347 4.141 -15.512 1.00 92.31 104 THR A O 1
ATOM 861 N N . HIS A 1 105 ? 3.561 4.000 -13.629 1.00 87.12 105 HIS A N 1
ATOM 862 C CA . HIS A 1 105 ? 4.047 5.373 -13.589 1.00 87.12 105 HIS A CA 1
ATOM 863 C C . HIS A 1 105 ? 5.517 5.423 -14.000 1.00 87.12 105 HIS A C 1
ATOM 865 O O . HIS A 1 105 ? 6.370 4.799 -13.368 1.00 87.12 105 HIS A O 1
ATOM 871 N N . TYR A 1 106 ? 5.818 6.211 -15.029 1.00 90.00 106 TYR A N 1
ATOM 872 C CA . TYR A 1 106 ? 7.183 6.481 -15.471 1.00 90.00 106 TYR A CA 1
ATOM 873 C C . TYR A 1 106 ? 7.617 7.828 -14.910 1.00 90.00 106 TYR A C 1
ATOM 875 O O . TYR A 1 106 ? 7.048 8.864 -15.250 1.00 90.00 106 TYR A O 1
ATOM 883 N N . THR A 1 107 ? 8.603 7.816 -14.021 1.00 85.94 107 THR A N 1
ATOM 884 C CA . THR A 1 107 ? 9.104 9.023 -13.360 1.00 85.94 107 THR A CA 1
ATOM 885 C C . THR A 1 107 ? 10.617 9.111 -13.498 1.00 85.94 107 THR A C 1
ATOM 887 O O . THR A 1 107 ? 11.284 8.130 -13.826 1.00 85.94 107 THR A O 1
ATOM 890 N N . THR A 1 108 ? 11.185 10.270 -13.171 1.00 86.50 108 THR A N 1
ATOM 891 C CA . THR A 1 108 ? 12.645 10.441 -13.091 1.00 86.50 108 THR A CA 1
ATOM 892 C C . THR A 1 108 ? 13.296 9.548 -12.031 1.00 86.50 108 THR A C 1
ATOM 894 O O . THR A 1 108 ? 14.491 9.291 -12.113 1.00 86.50 108 THR A O 1
ATOM 897 N N . LYS A 1 109 ? 12.521 9.054 -11.056 1.00 81.25 109 LYS A N 1
ATOM 898 C CA . LYS A 1 109 ? 12.979 8.136 -10.004 1.00 81.25 109 LYS A CA 1
ATOM 899 C C . LYS A 1 109 ? 12.895 6.659 -10.403 1.00 81.25 109 LYS A C 1
ATOM 901 O O . LYS A 1 109 ? 13.366 5.813 -9.653 1.00 81.25 109 LYS A O 1
ATOM 906 N N . GLY A 1 110 ? 12.292 6.343 -11.549 1.00 85.50 110 GLY A N 1
ATOM 907 C CA . GLY A 1 110 ? 12.107 4.975 -12.024 1.00 85.50 110 GLY A CA 1
ATOM 908 C C . GLY A 1 110 ? 10.667 4.656 -12.415 1.00 85.50 110 GLY A C 1
ATOM 909 O O . GLY A 1 110 ? 9.817 5.543 -12.569 1.00 85.50 110 GLY A O 1
ATOM 910 N N . VAL A 1 111 ? 10.422 3.360 -12.598 1.00 87.19 111 VAL A N 1
ATOM 911 C CA . VAL A 1 111 ? 9.128 2.797 -12.988 1.00 87.19 111 VAL A CA 1
ATOM 912 C C . VAL A 1 111 ? 8.417 2.281 -11.743 1.00 87.19 111 VAL A C 1
ATOM 914 O O . VAL A 1 111 ? 8.955 1.436 -11.034 1.00 87.19 111 VAL A O 1
ATOM 917 N N . PHE A 1 112 ? 7.204 2.766 -11.497 1.00 89.19 112 PHE A N 1
ATOM 918 C CA . PHE A 1 112 ? 6.390 2.384 -10.344 1.00 89.19 112 PHE A CA 1
ATOM 919 C C . PHE A 1 112 ? 5.045 1.816 -10.788 1.00 89.19 112 PHE A C 1
ATOM 921 O O . PHE A 1 112 ? 4.563 2.130 -11.873 1.00 89.19 112 PHE A O 1
ATOM 928 N N . ARG A 1 113 ? 4.423 0.988 -9.948 1.00 91.81 113 ARG A N 1
ATOM 929 C CA . ARG A 1 113 ? 3.104 0.394 -10.200 1.00 91.81 113 ARG A CA 1
ATOM 930 C C . ARG A 1 113 ? 2.132 0.854 -9.130 1.00 91.81 113 ARG A C 1
ATOM 932 O O . ARG A 1 113 ? 2.482 0.830 -7.949 1.00 91.81 113 ARG A O 1
ATOM 939 N N . SER A 1 114 ? 0.939 1.250 -9.548 1.00 95.62 114 SER A N 1
ATOM 940 C CA . SER A 1 114 ? -0.188 1.485 -8.662 1.00 95.62 114 SER A CA 1
ATOM 941 C C . SER A 1 114 ? -1.079 0.249 -8.597 1.00 95.62 114 SER A C 1
ATOM 943 O O . SER A 1 114 ? -1.214 -0.509 -9.563 1.00 95.62 114 SER A O 1
ATOM 945 N N . TYR A 1 115 ? -1.706 0.050 -7.445 1.00 96.44 115 TYR A N 1
ATOM 946 C CA . TYR A 1 115 ? -2.600 -1.073 -7.206 1.00 96.44 115 TYR A CA 1
ATOM 947 C C . TYR A 1 115 ? -3.941 -0.577 -6.693 1.00 96.44 115 TYR A C 1
ATOM 949 O O . TYR A 1 115 ? -3.991 0.317 -5.849 1.00 96.44 115 TYR A O 1
ATOM 957 N N . VAL A 1 116 ? -5.022 -1.208 -7.150 1.00 97.81 116 VAL A N 1
ATOM 958 C CA . VAL A 1 116 ? -6.316 -1.113 -6.476 1.00 97.81 116 VAL A CA 1
ATOM 959 C C . VAL A 1 116 ? -6.240 -1.980 -5.228 1.00 97.81 116 VAL A C 1
ATOM 961 O O . VAL A 1 116 ? -6.070 -3.196 -5.320 1.00 97.81 116 VAL A O 1
ATOM 964 N N . VAL A 1 117 ? -6.405 -1.364 -4.066 1.00 97.38 117 VAL A N 1
ATOM 965 C CA . VAL A 1 117 ? -6.371 -2.022 -2.760 1.00 97.38 117 VAL A CA 1
ATOM 966 C C . VAL A 1 117 ? -7.746 -1.939 -2.121 1.00 97.38 117 VAL A C 1
ATOM 968 O O . VAL A 1 117 ? -8.393 -0.890 -2.168 1.00 97.38 117 VAL A O 1
ATOM 971 N N . GLN A 1 118 ? -8.193 -3.038 -1.518 1.00 97.25 118 GLN A N 1
ATOM 972 C CA . GLN A 1 118 ? -9.452 -3.111 -0.786 1.00 97.25 118 GLN A CA 1
ATOM 973 C C . GLN A 1 118 ? -9.200 -3.390 0.698 1.00 97.25 118 GLN A C 1
ATOM 975 O O . GLN A 1 118 ? -8.426 -4.278 1.049 1.00 97.25 118 GLN A O 1
ATOM 980 N N . TYR A 1 119 ? -9.871 -2.641 1.571 1.00 94.75 119 TYR A N 1
ATOM 981 C CA . TYR A 1 119 ? -9.802 -2.795 3.026 1.00 94.75 119 TYR A CA 1
ATOM 982 C C . TYR A 1 119 ? -11.106 -2.315 3.685 1.00 94.75 119 TYR A C 1
ATOM 984 O O . TYR A 1 119 ? -11.968 -1.737 3.021 1.00 94.75 119 TYR A O 1
ATOM 992 N N . ILE A 1 120 ? -11.281 -2.577 4.984 1.00 91.56 120 ILE A N 1
ATOM 993 C CA . ILE A 1 120 ? -12.535 -2.294 5.705 1.00 91.56 120 ILE A CA 1
ATOM 994 C C . ILE A 1 120 ? -12.335 -1.178 6.740 1.00 91.56 120 ILE A C 1
ATOM 996 O O . ILE A 1 120 ? -11.430 -1.239 7.579 1.00 91.56 120 ILE A O 1
ATOM 1000 N N . ILE A 1 121 ? -13.222 -0.178 6.738 1.00 88.56 121 ILE A N 1
ATOM 1001 C CA . ILE A 1 121 ? -13.319 0.848 7.788 1.00 88.56 121 ILE A CA 1
ATOM 1002 C C . ILE A 1 121 ? -14.764 0.916 8.283 1.00 88.56 121 ILE A C 1
ATOM 1004 O O . ILE A 1 121 ? -15.665 1.239 7.524 1.00 88.56 121 ILE A O 1
ATOM 1008 N N . GLY A 1 122 ? -14.999 0.654 9.573 1.00 85.31 122 GLY A N 1
ATOM 1009 C CA . GLY A 1 122 ? -16.335 0.815 10.166 1.00 85.31 122 GLY A CA 1
ATOM 1010 C C . GLY A 1 122 ? -17.421 -0.064 9.530 1.00 85.31 122 GLY A C 1
ATOM 1011 O O . GLY A 1 122 ? -18.569 0.356 9.476 1.00 85.31 122 GLY A O 1
ATOM 1012 N N . GLY A 1 123 ? -17.055 -1.247 9.024 1.00 86.12 123 GLY A N 1
ATOM 1013 C CA . GLY A 1 123 ? -17.962 -2.154 8.306 1.00 86.12 123 GLY A CA 1
ATOM 1014 C C . GLY A 1 123 ? -18.137 -1.829 6.819 1.00 86.12 123 GLY A C 1
ATOM 1015 O O . GLY A 1 123 ? -18.698 -2.634 6.083 1.00 86.12 123 GLY A O 1
ATOM 1016 N N . GLU A 1 124 ? -17.617 -0.695 6.351 1.00 90.31 124 GLU A N 1
ATOM 1017 C CA . GLU A 1 124 ? -17.661 -0.308 4.945 1.00 90.31 124 GLU A CA 1
ATOM 1018 C C . GLU A 1 124 ? -16.418 -0.814 4.211 1.00 90.31 124 GLU A C 1
ATOM 1020 O O . GLU A 1 124 ? -15.287 -0.694 4.692 1.00 90.31 124 GLU A O 1
ATOM 1025 N N . THR A 1 125 ? -16.636 -1.368 3.021 1.00 94.12 125 THR A N 1
ATOM 1026 C CA . THR A 1 125 ? -15.555 -1.730 2.106 1.00 94.12 125 THR A CA 1
ATOM 1027 C C . THR A 1 125 ? -15.077 -0.487 1.371 1.00 94.12 125 THR A C 1
ATOM 1029 O O . THR A 1 125 ? -15.845 0.149 0.651 1.00 94.12 125 THR A O 1
ATOM 1032 N N . VAL A 1 126 ? -13.794 -0.174 1.509 1.00 94.06 126 VAL A N 1
ATOM 1033 C CA . VAL A 1 126 ? -13.134 0.934 0.823 1.00 94.06 126 VAL A CA 1
ATOM 1034 C C . VAL A 1 126 ? -12.202 0.368 -0.238 1.00 94.06 126 VAL A C 1
ATOM 1036 O O . VAL A 1 126 ? -11.446 -0.567 0.027 1.00 94.06 126 VAL A O 1
ATOM 1039 N N . LYS A 1 127 ? -12.254 0.946 -1.440 1.00 96.06 127 LYS A N 1
ATOM 1040 C CA . LYS A 1 127 ? -11.285 0.707 -2.511 1.00 96.06 127 LYS A CA 1
ATOM 1041 C C . LYS A 1 127 ? -10.526 1.994 -2.788 1.00 96.06 127 LYS A C 1
ATOM 1043 O O . LYS A 1 127 ? -11.144 3.045 -2.936 1.00 96.06 127 LYS A O 1
ATOM 1048 N N . THR A 1 128 ? -9.208 1.901 -2.870 1.00 95.50 128 THR A N 1
ATOM 1049 C CA . THR A 1 128 ? -8.331 3.032 -3.183 1.00 95.50 128 THR A CA 1
ATOM 1050 C C . THR A 1 128 ? -7.215 2.588 -4.117 1.00 95.50 128 THR A C 1
ATOM 1052 O O . THR A 1 128 ? -6.908 1.399 -4.186 1.00 95.50 128 THR A O 1
ATOM 1055 N N . VAL A 1 129 ? -6.615 3.536 -4.829 1.00 96.38 129 VAL A N 1
ATOM 1056 C CA . VAL A 1 129 ? -5.427 3.300 -5.651 1.00 96.38 129 VAL A CA 1
ATOM 1057 C C . VAL A 1 129 ? -4.223 3.862 -4.910 1.00 96.38 129 VAL A C 1
ATOM 1059 O O . VAL A 1 129 ? -4.273 5.012 -4.487 1.00 96.38 129 VAL A O 1
ATOM 1062 N N . LEU A 1 130 ? -3.181 3.051 -4.728 1.00 95.56 130 LEU A N 1
ATOM 1063 C CA . LEU A 1 130 ? -1.954 3.442 -4.023 1.00 95.56 130 LEU A CA 1
ATOM 1064 C C . LEU A 1 130 ? -0.718 3.024 -4.811 1.00 95.56 130 LEU A C 1
ATOM 1066 O O . LEU A 1 130 ? -0.713 1.962 -5.445 1.00 95.56 130 LEU A O 1
ATOM 1070 N N . CYS A 1 131 ? 0.333 3.840 -4.743 1.00 94.50 131 CYS A N 1
ATOM 1071 C CA . CYS A 1 131 ? 1.595 3.605 -5.438 1.00 94.50 131 CYS A CA 1
ATOM 1072 C C . CYS A 1 131 ? 2.763 3.472 -4.437 1.00 94.50 131 CYS A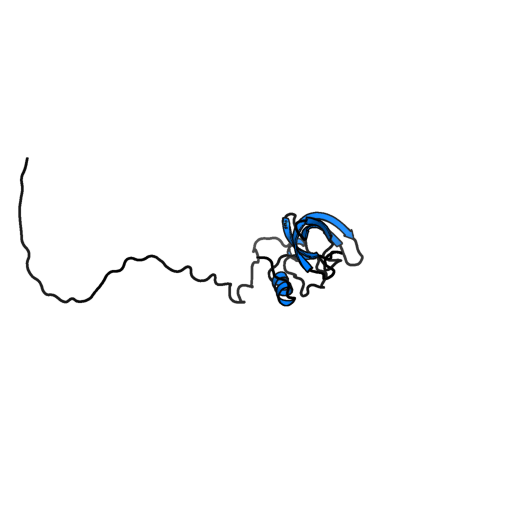 C 1
ATOM 1074 O O . CYS A 1 131 ? 3.449 4.456 -4.164 1.00 94.50 131 CYS A O 1
ATOM 1076 N N . PRO A 1 132 ? 3.054 2.264 -3.920 1.00 88.19 132 PRO A N 1
ATOM 1077 C CA . PRO A 1 132 ? 3.904 2.051 -2.738 1.00 88.19 132 PRO A CA 1
ATOM 1078 C C . PRO A 1 132 ? 5.356 2.572 -2.804 1.00 88.19 132 PRO A C 1
ATOM 1080 O O . PRO A 1 132 ? 5.997 2.767 -1.774 1.00 88.19 132 PRO A O 1
ATOM 1083 N N . GLY A 1 133 ? 5.894 2.813 -4.005 1.00 87.00 133 GLY A N 1
ATOM 1084 C CA . GLY A 1 133 ? 7.226 3.412 -4.190 1.00 87.00 133 GLY A CA 1
ATOM 1085 C C . GLY A 1 133 ? 7.233 4.935 -4.362 1.00 87.00 133 GLY A C 1
ATOM 1086 O O . GLY A 1 133 ? 8.300 5.539 -4.392 1.00 87.00 133 GLY A O 1
ATOM 1087 N N . LEU A 1 134 ? 6.060 5.552 -4.486 1.00 88.94 134 LEU A N 1
ATOM 1088 C CA . LEU A 1 134 ? 5.888 7.007 -4.523 1.00 88.94 134 LEU A CA 1
ATOM 1089 C C . LEU A 1 134 ? 5.224 7.528 -3.246 1.00 88.94 134 LEU A C 1
ATOM 1091 O O . LEU A 1 134 ? 5.454 8.675 -2.873 1.00 88.94 134 LEU A O 1
ATOM 1095 N N . GLU A 1 135 ? 4.437 6.683 -2.582 1.00 91.62 135 GLU A N 1
ATOM 1096 C CA . GLU A 1 135 ? 3.611 7.026 -1.431 1.00 91.62 135 GLU A CA 1
ATOM 1097 C C . GLU A 1 135 ? 3.804 5.960 -0.329 1.00 91.62 135 GLU A C 1
ATOM 1099 O O . GLU A 1 135 ? 3.863 4.762 -0.640 1.00 91.62 135 GLU A O 1
ATOM 1104 N N . PRO A 1 136 ? 3.967 6.346 0.950 1.00 92.06 136 PRO A N 1
ATOM 1105 C CA . PRO A 1 136 ? 4.289 5.408 2.024 1.00 92.06 136 PRO A CA 1
ATOM 1106 C C . PRO A 1 136 ? 3.087 4.618 2.564 1.00 92.06 136 PRO A C 1
ATOM 1108 O O . PRO A 1 136 ? 3.284 3.704 3.360 1.00 92.06 136 PRO A O 1
ATOM 1111 N N . GLU A 1 137 ? 1.859 4.920 2.152 1.00 94.81 137 GLU A N 1
ATOM 1112 C CA . GLU A 1 137 ? 0.605 4.439 2.748 1.00 94.81 137 GLU A CA 1
ATOM 1113 C C . GLU A 1 137 ? 0.309 2.961 2.482 1.00 94.81 137 GLU A C 1
ATOM 1115 O O . GLU A 1 137 ? -0.666 2.427 3.010 1.00 94.81 137 GLU A O 1
ATOM 1120 N N . LEU A 1 138 ? 1.122 2.285 1.673 1.00 94.50 138 LEU A N 1
ATOM 1121 C CA . LEU A 1 138 ? 0.980 0.865 1.393 1.00 94.50 138 LEU A CA 1
ATOM 1122 C C . LEU A 1 138 ? 2.254 0.127 1.797 1.00 94.50 138 LEU A C 1
ATOM 1124 O O . LEU A 1 138 ? 3.367 0.528 1.443 1.00 94.50 138 LEU A O 1
ATOM 1128 N N . LYS A 1 139 ? 2.086 -0.992 2.503 1.00 94.38 139 LYS A N 1
ATOM 1129 C CA . LYS A 1 139 ? 3.174 -1.891 2.901 1.00 94.38 139 LYS A CA 1
ATOM 1130 C C . LYS A 1 139 ? 2.785 -3.353 2.643 1.00 94.38 139 LYS A C 1
ATOM 1132 O O . LYS A 1 139 ? 1.606 -3.693 2.781 1.00 94.38 139 LYS A O 1
ATOM 1137 N N . PRO A 1 140 ? 3.728 -4.231 2.259 1.00 93.62 140 PRO A N 1
ATOM 1138 C CA . PRO A 1 140 ? 3.438 -5.653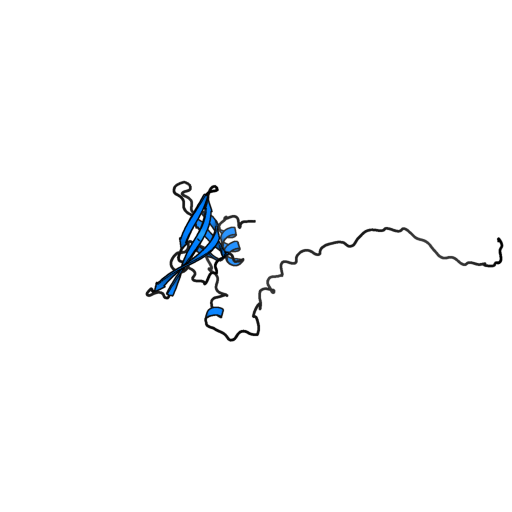 2.126 1.00 93.62 140 PRO A CA 1
ATOM 1139 C C . PRO A 1 140 ? 3.188 -6.263 3.509 1.00 93.62 140 PRO A C 1
ATOM 1141 O O . PRO A 1 140 ? 3.754 -5.814 4.505 1.00 93.62 140 PRO A O 1
ATOM 1144 N N . ASP A 1 141 ? 2.354 -7.295 3.590 1.00 92.19 141 ASP A N 1
ATOM 1145 C CA . ASP A 1 141 ? 2.158 -8.020 4.844 1.00 92.19 141 ASP A CA 1
ATOM 1146 C C . ASP A 1 141 ? 3.286 -9.040 5.072 1.00 92.19 141 ASP A C 1
ATOM 1148 O O . ASP A 1 141 ? 3.157 -10.221 4.753 1.00 92.19 141 ASP A O 1
ATOM 1152 N N . THR A 1 142 ? 4.422 -8.561 5.587 1.00 90.50 142 THR A N 1
ATOM 1153 C CA . THR A 1 142 ? 5.604 -9.374 5.921 1.00 90.50 142 THR A CA 1
ATOM 1154 C C . THR A 1 142 ? 5.888 -9.352 7.426 1.00 90.50 142 THR A C 1
ATOM 1156 O O . THR A 1 142 ? 5.454 -8.423 8.11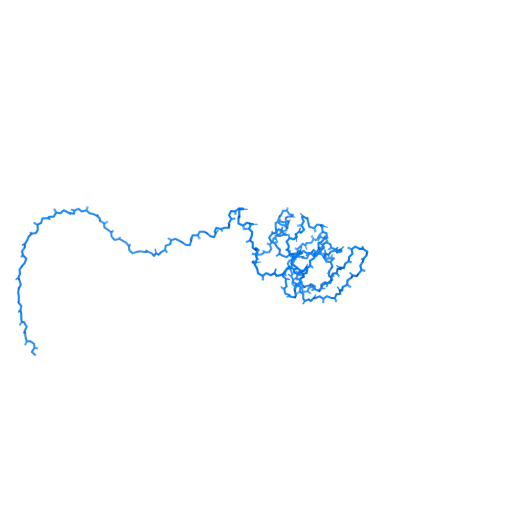6 1.00 90.50 142 THR A O 1
ATOM 1159 N N . PRO A 1 143 ? 6.637 -10.330 7.974 1.00 89.88 143 PRO A N 1
ATOM 1160 C CA . PRO A 1 143 ? 7.021 -10.332 9.389 1.00 89.88 143 PRO A CA 1
ATOM 1161 C C . PRO A 1 143 ? 7.701 -9.032 9.847 1.00 89.88 143 PRO A C 1
ATOM 1163 O O . PRO A 1 143 ? 7.399 -8.533 10.930 1.00 89.88 143 PRO A O 1
ATOM 1166 N N . GLN A 1 144 ? 8.555 -8.452 9.002 1.00 89.81 144 GLN A N 1
ATOM 1167 C CA . GLN A 1 144 ? 9.270 -7.202 9.259 1.00 89.81 144 GLN A CA 1
ATOM 1168 C C . GLN A 1 144 ? 8.292 -6.028 9.362 1.00 89.81 144 GLN A C 1
ATOM 1170 O O . GLN A 1 144 ? 8.316 -5.292 10.343 1.00 89.81 144 GLN A O 1
ATOM 1175 N N . VAL A 1 145 ? 7.357 -5.896 8.416 1.00 91.31 145 VAL A N 1
ATOM 1176 C CA . VAL A 1 145 ? 6.325 -4.846 8.473 1.00 91.31 145 VAL A CA 1
ATOM 1177 C C . VAL A 1 145 ? 5.416 -5.034 9.688 1.00 91.31 145 VAL A C 1
ATOM 1179 O O . VAL A 1 145 ? 5.114 -4.065 10.381 1.00 91.31 145 VAL A O 1
ATOM 1182 N N . ARG A 1 146 ? 5.019 -6.270 10.013 1.00 92.19 146 ARG A N 1
ATOM 1183 C CA . ARG A 1 146 ? 4.240 -6.562 11.229 1.00 92.19 146 ARG A CA 1
ATOM 1184 C C . ARG A 1 146 ? 5.000 -6.186 12.501 1.00 92.19 146 ARG A C 1
ATOM 1186 O O . ARG A 1 146 ? 4.379 -5.750 13.466 1.00 92.19 146 ARG A O 1
ATOM 1193 N N . GLN A 1 147 ? 6.321 -6.352 12.534 1.00 91.31 147 GLN A N 1
ATOM 1194 C CA . GLN A 1 147 ? 7.147 -5.884 13.645 1.00 91.31 147 GLN A CA 1
ATOM 1195 C C . GLN A 1 147 ? 7.131 -4.355 13.749 1.00 91.31 147 GLN A C 1
ATOM 1197 O O . GLN A 1 147 ? 6.801 -3.853 14.820 1.00 91.31 147 GLN A O 1
ATOM 1202 N N . LEU A 1 148 ? 7.361 -3.635 12.646 1.00 92.94 148 LEU A N 1
ATOM 1203 C CA . LEU A 1 148 ? 7.300 -2.167 12.620 1.00 92.94 148 LEU A CA 1
ATOM 1204 C C . LEU A 1 148 ? 5.938 -1.636 13.087 1.00 92.94 148 LEU A C 1
ATOM 1206 O O . LEU A 1 148 ? 5.856 -0.686 13.861 1.00 92.94 148 LEU A O 1
ATOM 1210 N N . LEU A 1 149 ? 4.851 -2.281 12.660 1.00 92.56 149 LEU A N 1
ATOM 1211 C CA . LEU A 1 149 ? 3.496 -1.935 13.089 1.00 92.56 149 LEU A CA 1
ATOM 1212 C C . LEU A 1 149 ? 3.293 -2.141 14.593 1.00 92.56 149 LEU A C 1
ATOM 1214 O O . LEU A 1 149 ? 2.726 -1.266 15.246 1.00 92.56 149 LEU A O 1
ATOM 1218 N N . ARG A 1 150 ? 3.784 -3.258 15.151 1.00 91.62 150 ARG A N 1
ATOM 1219 C CA . ARG A 1 150 ? 3.722 -3.533 16.596 1.00 91.62 150 ARG A CA 1
ATOM 1220 C C . ARG A 1 150 ? 4.517 -2.511 17.404 1.00 91.62 150 ARG A C 1
ATOM 1222 O O . ARG A 1 150 ? 4.009 -2.020 18.407 1.00 91.62 150 ARG A O 1
ATOM 1229 N N . GLU A 1 151 ? 5.727 -2.177 16.963 1.00 92.00 151 GLU A N 1
ATOM 1230 C CA . GLU A 1 151 ? 6.584 -1.168 17.603 1.00 92.00 151 GLU A CA 1
ATOM 1231 C C . GLU A 1 151 ? 5.933 0.222 17.587 1.00 92.00 151 GLU A C 1
ATOM 1233 O O . GLU A 1 151 ? 6.019 0.961 18.565 1.00 92.00 151 GLU A O 1
ATOM 1238 N N . ALA A 1 152 ? 5.192 0.541 16.525 1.00 89.69 152 ALA A N 1
ATOM 1239 C CA . ALA A 1 152 ? 4.411 1.770 16.413 1.00 89.69 152 ALA A CA 1
ATOM 1240 C C . ALA A 1 152 ? 3.046 1.726 17.140 1.00 89.69 152 ALA A C 1
ATOM 1242 O O . ALA A 1 152 ? 2.276 2.684 17.068 1.00 89.69 152 ALA A O 1
ATOM 1243 N N . GLY A 1 153 ? 2.724 0.637 17.850 1.00 89.44 153 GLY A N 1
ATOM 1244 C CA . GLY A 1 153 ? 1.493 0.504 18.637 1.00 89.44 153 GLY A CA 1
ATOM 1245 C C . GLY A 1 153 ? 0.238 0.163 17.826 1.00 89.44 153 GLY A C 1
ATOM 1246 O O . GLY A 1 153 ? -0.875 0.270 18.345 1.00 89.44 153 GLY A O 1
ATOM 1247 N N . PHE A 1 154 ? 0.383 -0.262 16.570 1.00 85.38 154 PHE A N 1
ATOM 1248 C CA . PHE A 1 154 ? -0.730 -0.762 15.769 1.00 85.38 154 PHE A CA 1
ATOM 1249 C C . PHE A 1 154 ? -0.882 -2.270 15.994 1.00 85.38 154 PHE A C 1
ATOM 1251 O O . PHE A 1 154 ? 0.087 -3.015 15.819 1.00 85.38 154 PHE A O 1
ATOM 1258 N N . PRO A 1 155 ? -2.077 -2.759 16.374 1.00 66.81 155 PRO A N 1
ATOM 1259 C CA . PRO A 1 155 ? -2.295 -4.189 16.492 1.00 66.81 155 PRO A CA 1
ATOM 1260 C C . PRO A 1 155 ? -2.125 -4.811 15.106 1.00 66.81 155 PRO A C 1
ATOM 1262 O O . PRO A 1 155 ? -2.910 -4.541 14.193 1.00 66.81 155 PRO A O 1
ATOM 1265 N N . ALA A 1 156 ? -1.089 -5.639 14.949 1.00 57.53 156 ALA A N 1
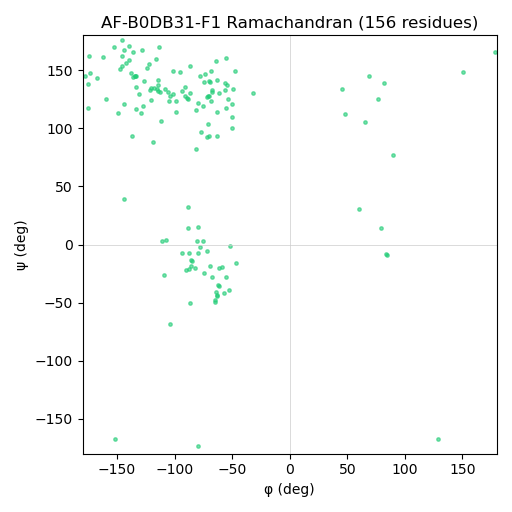ATOM 1266 C CA . ALA A 1 156 ? -1.076 -6.624 13.882 1.00 57.53 156 ALA A CA 1
ATOM 1267 C C . ALA A 1 156 ? -2.380 -7.420 14.039 1.00 57.53 156 ALA A C 1
ATOM 1269 O O . ALA A 1 156 ? -2.705 -7.850 15.147 1.00 57.53 156 ALA A O 1
ATOM 1270 N N . GLY A 1 157 ? -3.180 -7.495 12.976 1.00 54.09 157 GLY A N 1
ATOM 1271 C CA . GLY A 1 157 ? -4.432 -8.236 12.994 1.00 54.09 157 GLY A CA 1
ATOM 1272 C C . GLY A 1 157 ? -4.178 -9.688 13.415 1.00 54.09 157 GLY A C 1
ATOM 1273 O O . GLY A 1 157 ? -3.025 -10.129 13.380 1.00 54.09 157 GLY A O 1
ATOM 1274 N N . PRO A 1 158 ? -5.228 -10.391 13.860 1.00 43.16 158 PRO A N 1
ATOM 1275 C CA . PRO A 1 158 ? -5.120 -11.782 14.289 1.00 43.16 158 PRO A CA 1
ATOM 1276 C C . PRO A 1 158 ? -4.496 -12.687 13.218 1.00 43.16 158 PRO A C 1
ATOM 1278 O O . PRO A 1 158 ? -4.715 -12.428 12.010 1.00 43.16 158 PRO A O 1
#